Protein AF-A0A7J5UP12-F1 (afdb_monomer_lite)

Sequence (129 aa):
MSELTALMITVLGWGGAIVSLGTYLMVTSQRLATNSVRYQALNVVGAGALGVSALANGALPSAVVNIIWIGIGVVAVLTMKRGVIAARLAAEARRRRRLAGEARARLTAGRDRLVHRVREDAAAPLARR

Structure (mmCIF, N/CA/C/O backbone):
data_AF-A0A7J5UP12-F1
#
_entry.id   AF-A0A7J5UP12-F1
#
loop_
_atom_site.group_PDB
_atom_site.id
_atom_site.type_symbol
_atom_site.label_atom_id
_atom_site.label_alt_id
_atom_site.label_comp_id
_atom_site.label_asym_id
_atom_site.label_entity_id
_atom_site.label_seq_id
_atom_site.pdbx_PDB_ins_code
_atom_site.Cartn_x
_atom_site.Cartn_y
_atom_site.Cartn_z
_atom_site.occupancy
_atom_site.B_iso_or_equiv
_atom_site.auth_seq_id
_atom_site.auth_comp_id
_atom_site.auth_asym_id
_atom_site.auth_atom_id
_atom_site.pdbx_PDB_model_num
ATOM 1 N N . MET A 1 1 ? 12.977 2.943 -32.367 1.00 70.06 1 MET A N 1
ATOM 2 C CA . MET A 1 1 ? 12.993 3.676 -31.082 1.00 70.06 1 MET A CA 1
ATOM 3 C C . MET A 1 1 ? 14.147 4.664 -31.154 1.00 70.06 1 MET A C 1
ATOM 5 O O . MET A 1 1 ? 15.200 4.247 -31.614 1.00 70.06 1 MET A O 1
ATOM 9 N N . SER A 1 2 ? 13.960 5.946 -30.833 1.00 92.38 2 SER A N 1
ATOM 10 C CA . SER A 1 2 ? 15.079 6.902 -30.885 1.00 92.38 2 SER A CA 1
ATOM 11 C C . SER A 1 2 ? 16.061 6.644 -29.735 1.00 92.38 2 SER A C 1
ATOM 13 O O . SER A 1 2 ? 15.671 6.087 -28.704 1.00 92.38 2 SER A O 1
ATOM 15 N N . GLU A 1 3 ? 17.325 7.047 -29.891 1.00 91.81 3 GLU A N 1
ATOM 16 C CA . GLU A 1 3 ? 18.356 6.886 -28.849 1.00 91.81 3 GLU A CA 1
ATOM 17 C C . GLU A 1 3 ? 17.952 7.556 -27.530 1.00 91.81 3 GLU A C 1
ATOM 19 O O . GLU A 1 3 ? 18.113 6.980 -26.455 1.00 91.81 3 GLU A O 1
ATOM 24 N N . LEU A 1 4 ? 17.323 8.733 -27.615 1.00 93.50 4 LEU A N 1
ATOM 25 C CA . LEU A 1 4 ? 16.772 9.432 -26.456 1.00 93.50 4 LEU A CA 1
ATOM 26 C C . LEU A 1 4 ? 15.732 8.577 -25.717 1.00 93.50 4 LEU A C 1
ATOM 28 O O . LEU A 1 4 ? 15.780 8.468 -24.494 1.00 93.50 4 LEU A O 1
ATOM 32 N N . THR A 1 5 ? 14.808 7.939 -26.442 1.00 92.12 5 THR A N 1
ATOM 33 C CA . THR A 1 5 ? 13.800 7.061 -25.832 1.00 92.12 5 THR A CA 1
ATOM 34 C C . THR A 1 5 ? 14.452 5.863 -25.137 1.00 92.12 5 THR A C 1
ATOM 36 O O . THR A 1 5 ? 14.058 5.525 -24.022 1.00 92.12 5 THR A O 1
ATOM 39 N N . ALA A 1 6 ? 15.481 5.259 -25.741 1.00 92.38 6 ALA A N 1
ATOM 40 C CA . ALA A 1 6 ? 16.232 4.160 -25.129 1.00 92.38 6 ALA A CA 1
ATOM 41 C C . ALA A 1 6 ? 16.928 4.589 -23.824 1.00 92.38 6 ALA A C 1
ATOM 43 O O . ALA A 1 6 ? 16.863 3.881 -22.813 1.00 92.38 6 ALA A O 1
ATOM 44 N N . LEU A 1 7 ? 17.538 5.779 -23.818 1.00 95.19 7 LEU A N 1
ATOM 45 C CA . LEU A 1 7 ? 18.168 6.347 -22.628 1.00 95.19 7 LEU A CA 1
ATOM 46 C C . LEU A 1 7 ? 17.143 6.586 -21.512 1.00 95.19 7 LEU A C 1
ATOM 48 O O . LEU A 1 7 ? 17.379 6.187 -20.372 1.00 95.19 7 LEU A O 1
ATOM 52 N N . MET A 1 8 ? 15.979 7.163 -21.830 1.00 94.94 8 MET A N 1
ATOM 53 C CA . MET A 1 8 ? 14.910 7.378 -20.846 1.00 94.94 8 MET A CA 1
ATOM 54 C C . MET A 1 8 ? 14.408 6.062 -20.239 1.00 94.94 8 MET A C 1
ATOM 56 O O . MET A 1 8 ? 14.246 5.979 -19.025 1.00 94.94 8 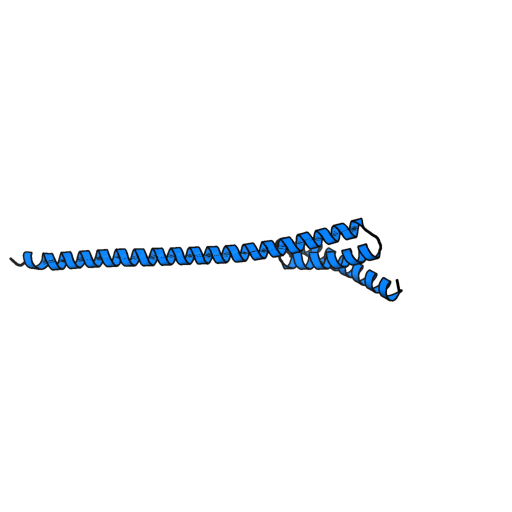MET A O 1
ATOM 60 N N . ILE A 1 9 ? 14.211 5.021 -21.055 1.00 95.06 9 ILE A N 1
ATOM 61 C CA . ILE A 1 9 ? 13.807 3.681 -20.590 1.00 95.06 9 ILE A CA 1
ATOM 62 C C . ILE A 1 9 ? 14.858 3.071 -19.657 1.00 95.06 9 ILE A C 1
ATOM 64 O O . ILE A 1 9 ? 14.512 2.429 -18.662 1.00 95.06 9 ILE A O 1
ATOM 68 N N . THR A 1 10 ? 16.136 3.275 -19.972 1.00 94.44 10 THR A N 1
ATOM 69 C CA . THR A 1 10 ? 17.262 2.765 -19.183 1.00 94.44 10 THR A CA 1
ATOM 70 C C . THR A 1 10 ? 17.333 3.462 -17.830 1.00 94.44 10 THR A C 1
ATOM 72 O O . THR A 1 10 ? 17.374 2.799 -16.794 1.00 94.44 10 THR A O 1
ATOM 75 N N . VAL A 1 11 ? 17.273 4.796 -17.821 1.00 96.44 11 VAL A N 1
ATOM 76 C CA . VAL A 1 11 ? 17.250 5.599 -16.589 1.00 96.44 11 VAL A CA 1
ATOM 77 C C . VAL A 1 11 ? 16.028 5.255 -15.738 1.00 96.44 11 VAL A C 1
ATOM 79 O O . VAL A 1 11 ? 16.157 5.087 -14.527 1.00 96.44 11 VAL A O 1
ATOM 82 N N . LEU A 1 12 ? 14.857 5.079 -16.358 1.00 94.81 12 LEU A N 1
ATOM 83 C CA . LEU A 1 12 ? 13.640 4.660 -15.665 1.00 94.81 12 LEU A CA 1
ATOM 84 C C . LEU A 1 12 ? 13.797 3.268 -15.037 1.00 94.81 12 LEU A C 1
ATOM 86 O O . LEU A 1 12 ? 13.454 3.088 -13.871 1.00 94.81 12 LEU A O 1
ATOM 90 N N . GLY A 1 13 ? 14.342 2.299 -15.778 1.00 95.88 13 GLY A N 1
ATOM 91 C CA . GLY A 1 13 ? 14.572 0.940 -15.288 1.00 95.88 13 GLY A CA 1
ATOM 92 C C . GLY A 1 13 ? 15.518 0.904 -14.089 1.00 95.88 13 GLY A C 1
ATOM 93 O O . GLY A 1 13 ? 15.174 0.346 -13.047 1.00 95.88 13 GLY A O 1
ATOM 94 N N . TRP A 1 14 ? 16.673 1.567 -14.190 1.00 97.56 14 TRP A N 1
ATOM 95 C CA . TRP A 1 14 ? 17.628 1.661 -13.081 1.00 97.56 14 TRP A CA 1
ATOM 96 C C . TRP A 1 14 ? 17.074 2.448 -11.892 1.00 97.56 14 TRP A C 1
ATOM 98 O O . TRP A 1 14 ? 17.261 2.036 -10.748 1.00 97.56 14 TRP A O 1
ATOM 108 N N . GLY A 1 15 ? 16.327 3.528 -12.136 1.00 97.62 15 GLY A N 1
ATOM 109 C CA . GLY A 1 15 ? 15.611 4.251 -11.085 1.00 97.62 15 GLY A CA 1
ATOM 110 C C . GLY A 1 15 ? 14.613 3.352 -10.349 1.00 97.62 15 GLY A C 1
ATOM 111 O O . GLY A 1 15 ? 14.611 3.303 -9.120 1.00 97.62 15 GLY A O 1
ATOM 112 N N . GLY A 1 16 ? 13.821 2.570 -11.088 1.00 96.31 16 GLY A N 1
ATOM 113 C CA . GLY A 1 16 ? 12.905 1.572 -10.531 1.00 96.31 16 GLY A CA 1
ATOM 114 C C . GLY A 1 16 ? 13.613 0.490 -9.714 1.00 96.31 16 GLY A C 1
ATOM 115 O O . GLY A 1 16 ? 13.142 0.126 -8.632 1.00 96.31 16 GLY A O 1
ATOM 116 N N . ALA A 1 17 ? 14.773 0.020 -10.181 1.00 97.06 17 ALA A N 1
ATOM 117 C CA . ALA A 1 17 ? 15.608 -0.934 -9.456 1.00 97.06 17 ALA A CA 1
ATOM 118 C C . ALA A 1 17 ? 16.103 -0.352 -8.124 1.00 97.06 17 ALA A C 1
ATOM 120 O O . ALA A 1 17 ? 15.941 -0.987 -7.084 1.00 97.06 17 ALA A O 1
ATOM 121 N N . ILE A 1 18 ? 16.632 0.877 -8.128 1.00 98.19 18 ILE A N 1
ATOM 122 C CA . ILE A 1 18 ? 17.106 1.564 -6.916 1.00 98.19 18 ILE A CA 1
ATOM 123 C C . ILE A 1 18 ? 15.967 1.743 -5.909 1.00 98.19 18 ILE A C 1
ATOM 125 O O . ILE A 1 18 ? 16.141 1.445 -4.727 1.00 98.19 18 ILE A O 1
ATOM 129 N N . VAL A 1 19 ? 14.786 2.179 -6.363 1.00 97.31 19 VAL A N 1
ATOM 130 C CA . VAL A 1 19 ? 13.601 2.315 -5.501 1.00 97.31 19 VAL A CA 1
ATOM 131 C C . VAL A 1 19 ? 13.214 0.967 -4.896 1.00 97.31 19 VAL A C 1
ATOM 133 O O . VAL A 1 19 ? 12.976 0.881 -3.690 1.00 97.31 19 VAL A O 1
ATOM 136 N N . SER A 1 20 ? 13.183 -0.093 -5.702 1.00 95.81 20 SER A N 1
ATOM 137 C CA . SER A 1 20 ? 12.799 -1.435 -5.250 1.00 95.81 20 SER A CA 1
ATOM 138 C C . SER A 1 20 ? 13.794 -1.994 -4.231 1.00 95.81 20 SER A C 1
ATOM 140 O O . SER A 1 20 ? 13.388 -2.467 -3.170 1.00 95.81 20 SER A O 1
ATOM 142 N N . LEU A 1 21 ? 15.096 -1.866 -4.497 1.00 97.31 21 LEU A N 1
ATOM 143 C CA . LEU A 1 21 ? 16.159 -2.305 -3.590 1.00 97.31 21 LEU A CA 1
ATOM 144 C C . LEU A 1 21 ? 16.184 -1.490 -2.295 1.00 97.31 21 LEU A C 1
ATOM 146 O O . LEU A 1 21 ? 16.280 -2.065 -1.214 1.00 97.31 21 LEU A O 1
ATOM 150 N N . GLY A 1 22 ? 16.038 -0.167 -2.380 1.00 96.75 22 GLY A N 1
ATOM 151 C CA . GLY A 1 22 ? 15.938 0.696 -1.204 1.00 96.75 22 GLY A CA 1
ATOM 152 C C . GLY A 1 22 ? 14.720 0.346 -0.347 1.00 96.75 22 GLY A C 1
ATOM 153 O O . GLY A 1 22 ? 14.820 0.258 0.875 1.00 96.75 22 GLY A O 1
ATOM 154 N N . THR A 1 23 ? 13.583 0.059 -0.983 1.00 95.88 23 THR A N 1
ATOM 155 C CA . THR A 1 23 ? 12.364 -0.385 -0.292 1.00 95.88 23 THR A CA 1
ATOM 156 C C . THR A 1 23 ? 12.574 -1.724 0.398 1.00 95.88 23 THR A C 1
ATOM 158 O O . THR A 1 23 ? 12.225 -1.861 1.570 1.00 95.88 23 THR A O 1
ATOM 161 N N . TYR A 1 24 ? 13.177 -2.691 -0.298 1.00 95.50 24 TYR A N 1
ATOM 162 C CA . TYR A 1 24 ? 13.515 -3.990 0.274 1.00 95.50 24 TYR A CA 1
ATOM 163 C C . TYR A 1 24 ? 14.441 -3.835 1.482 1.00 95.50 24 TYR A C 1
ATOM 165 O O . TYR A 1 24 ? 14.130 -4.352 2.549 1.00 95.50 24 TYR A O 1
ATOM 173 N N . LEU A 1 25 ? 15.499 -3.026 1.369 1.00 97.25 25 LEU A N 1
ATOM 174 C CA . LEU A 1 25 ? 16.408 -2.739 2.477 1.00 97.25 25 LEU A CA 1
ATOM 175 C C . LEU A 1 25 ? 15.665 -2.153 3.686 1.00 97.25 25 LEU A C 1
ATOM 177 O O . LEU A 1 25 ? 15.856 -2.612 4.808 1.00 97.25 25 LEU A O 1
ATOM 181 N N . MET A 1 26 ? 14.777 -1.178 3.474 1.00 95.38 26 MET A N 1
ATOM 182 C CA . MET A 1 26 ? 13.989 -0.589 4.561 1.00 95.38 26 MET A CA 1
ATOM 183 C C . MET A 1 26 ? 13.063 -1.608 5.239 1.00 95.38 26 MET A C 1
ATOM 185 O O . MET A 1 26 ? 12.910 -1.562 6.462 1.00 95.38 26 MET A O 1
ATOM 189 N N . VAL A 1 27 ? 12.454 -2.514 4.469 1.00 95.75 27 VAL A N 1
ATOM 190 C CA . VAL A 1 27 ? 11.611 -3.598 5.000 1.00 95.75 27 VAL A CA 1
ATOM 191 C C . VAL A 1 27 ? 12.449 -4.595 5.793 1.00 95.75 27 VAL A C 1
ATOM 193 O O . VAL A 1 27 ? 12.117 -4.904 6.936 1.00 95.75 27 VAL A O 1
ATOM 196 N N . THR A 1 28 ? 13.566 -5.055 5.233 1.00 95.81 28 THR A N 1
ATOM 197 C CA . THR A 1 28 ? 14.472 -6.003 5.889 1.00 95.81 28 THR A CA 1
ATOM 198 C C . THR A 1 28 ? 15.049 -5.423 7.178 1.00 95.81 28 THR A C 1
ATOM 200 O O . THR A 1 28 ? 15.069 -6.106 8.197 1.00 95.81 28 THR A O 1
ATOM 203 N N . SER A 1 29 ? 15.425 -4.141 7.190 1.00 95.94 29 SER A N 1
ATOM 204 C CA . SER A 1 29 ? 15.882 -3.434 8.395 1.00 95.94 29 SER A CA 1
ATOM 205 C C . SER A 1 29 ? 14.759 -3.079 9.382 1.00 95.94 29 SER A C 1
ATOM 207 O O . SER A 1 29 ? 15.005 -2.309 10.308 1.00 95.94 29 SER A O 1
ATOM 209 N N . GLN A 1 30 ? 13.526 -3.567 9.183 1.00 94.31 30 GLN A N 1
ATOM 210 C CA . GLN A 1 30 ? 12.347 -3.281 10.019 1.00 94.31 30 GLN A CA 1
ATOM 211 C C . GLN A 1 30 ? 12.0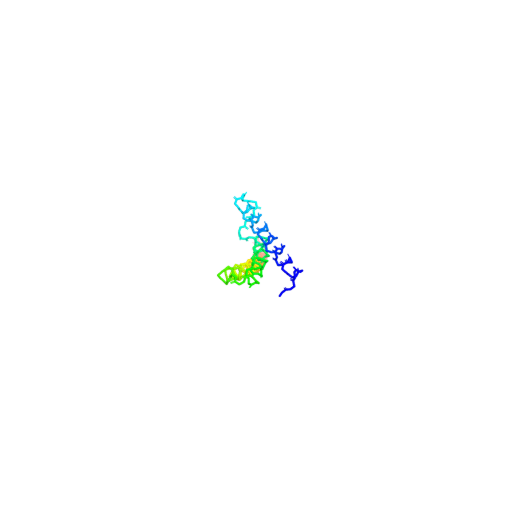15 -1.781 10.152 1.00 94.31 30 GLN A C 1
ATOM 213 O O . GLN A 1 30 ? 11.238 -1.370 11.011 1.00 94.31 30 GLN A O 1
ATOM 218 N N . ARG A 1 31 ? 12.571 -0.940 9.271 1.00 92.75 31 ARG A N 1
ATOM 219 C CA . ARG A 1 31 ? 12.300 0.504 9.209 1.00 92.75 31 ARG A CA 1
ATOM 220 C C . ARG A 1 31 ? 11.001 0.818 8.477 1.00 92.75 31 ARG A C 1
ATOM 222 O O . ARG A 1 31 ? 10.504 1.941 8.558 1.00 92.75 31 ARG A O 1
ATOM 229 N N . LEU A 1 32 ? 10.469 -0.150 7.737 1.00 93.62 32 LEU A N 1
ATOM 230 C CA . LEU A 1 32 ? 9.245 -0.011 6.970 1.00 93.62 32 LEU A CA 1
ATOM 231 C C . LEU A 1 32 ? 8.403 -1.283 7.073 1.00 93.62 32 LEU A C 1
ATOM 233 O O . LEU A 1 32 ? 8.831 -2.359 6.669 1.00 93.62 32 LEU A O 1
ATOM 237 N N . ALA A 1 33 ? 7.183 -1.154 7.586 1.00 91.88 33 ALA A N 1
ATOM 238 C CA . ALA A 1 33 ? 6.261 -2.277 7.682 1.00 91.88 33 ALA A CA 1
ATOM 239 C C . ALA A 1 33 ? 5.616 -2.591 6.320 1.00 91.88 33 ALA A C 1
ATOM 241 O O . ALA A 1 33 ? 5.163 -1.686 5.611 1.00 91.88 33 ALA A O 1
ATOM 242 N N . THR A 1 34 ? 5.507 -3.875 5.977 1.00 89.88 34 THR A N 1
ATOM 243 C CA . THR A 1 34 ? 4.883 -4.362 4.728 1.00 89.88 34 THR A CA 1
ATOM 244 C C . THR A 1 34 ? 3.371 -4.115 4.669 1.00 89.88 34 THR A C 1
ATOM 246 O O . THR A 1 34 ? 2.772 -4.054 3.595 1.00 89.88 34 THR A O 1
ATOM 249 N N . ASN A 1 35 ? 2.737 -3.891 5.822 1.00 90.31 35 ASN A N 1
ATOM 250 C CA . ASN A 1 35 ? 1.333 -3.503 5.937 1.00 90.31 35 ASN A CA 1
ATOM 251 C C . ASN A 1 35 ? 1.114 -1.974 5.910 1.00 90.31 35 ASN A C 1
ATOM 253 O O . ASN A 1 35 ? 0.053 -1.499 6.313 1.00 90.31 35 ASN A O 1
ATOM 257 N N . SER A 1 36 ? 2.103 -1.195 5.462 1.00 92.56 36 SER A N 1
ATOM 258 C CA . SER A 1 36 ? 2.012 0.265 5.403 1.00 92.56 36 SER A CA 1
ATOM 259 C C . SER A 1 36 ? 1.697 0.777 3.996 1.00 92.56 36 SER A C 1
ATOM 261 O O . SER A 1 36 ? 2.188 0.258 2.994 1.00 92.56 36 SER A O 1
ATOM 263 N N . VAL A 1 37 ? 0.939 1.876 3.918 1.00 94.00 37 VAL A N 1
ATOM 264 C CA . VAL A 1 37 ? 0.662 2.574 2.648 1.00 94.00 37 VAL A CA 1
ATOM 265 C C . VAL A 1 37 ? 1.957 3.057 1.987 1.00 94.00 37 VAL A C 1
ATOM 267 O O . VAL A 1 37 ? 2.068 3.022 0.766 1.00 94.00 37 VAL A O 1
ATOM 270 N N . ARG A 1 38 ? 2.956 3.463 2.782 1.00 95.06 38 ARG A N 1
ATOM 271 C CA . ARG A 1 38 ? 4.260 3.917 2.278 1.00 95.06 38 ARG A CA 1
ATOM 272 C C . ARG A 1 38 ? 5.020 2.795 1.571 1.00 95.06 38 ARG A C 1
ATOM 274 O O . ARG A 1 38 ? 5.542 3.033 0.489 1.00 95.06 38 ARG A O 1
ATOM 281 N N . TYR A 1 39 ? 5.050 1.593 2.149 1.00 95.88 39 TYR A N 1
ATOM 282 C CA . TYR A 1 39 ? 5.626 0.419 1.489 1.00 95.88 39 TYR A CA 1
ATOM 283 C C . TYR A 1 39 ? 4.922 0.123 0.170 1.00 95.88 39 TYR A C 1
ATOM 285 O O . TYR A 1 39 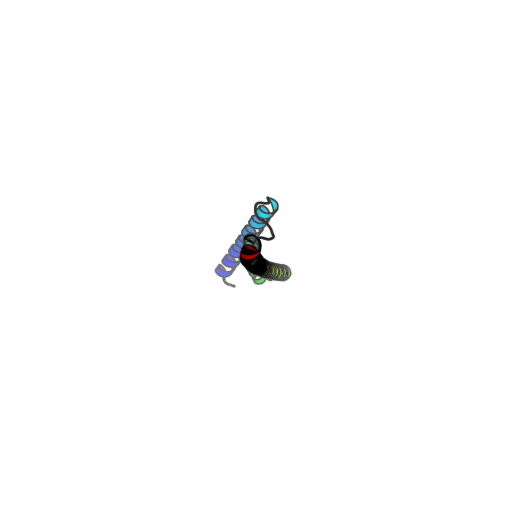? 5.582 0.018 -0.857 1.00 95.88 39 TYR A O 1
ATOM 293 N N . GLN A 1 40 ? 3.589 0.062 0.182 1.00 96.56 40 GLN A N 1
ATOM 294 C CA . GLN A 1 40 ? 2.835 -0.269 -1.025 1.00 96.56 40 GLN A CA 1
ATOM 295 C C . GLN A 1 40 ? 3.000 0.791 -2.122 1.00 96.56 40 GLN A C 1
ATOM 297 O O . GLN A 1 40 ? 3.097 0.443 -3.293 1.00 96.56 40 GLN A O 1
ATOM 302 N N . ALA A 1 41 ? 3.110 2.075 -1.763 1.00 95.88 41 ALA A N 1
ATOM 303 C CA . ALA A 1 41 ? 3.403 3.141 -2.719 1.00 95.88 41 ALA A CA 1
ATOM 304 C C . ALA A 1 41 ? 4.789 2.975 -3.356 1.00 95.88 41 ALA A C 1
ATOM 306 O O . ALA A 1 41 ? 4.910 3.026 -4.577 1.00 95.88 41 ALA A O 1
ATOM 307 N N . LEU A 1 42 ? 5.824 2.731 -2.546 1.00 96.62 42 LEU A N 1
ATOM 308 C CA . LEU A 1 42 ? 7.175 2.497 -3.057 1.00 96.62 42 LEU A CA 1
ATOM 309 C C . LEU A 1 42 ? 7.251 1.232 -3.923 1.00 96.62 42 LEU A C 1
ATOM 311 O O . LEU A 1 42 ? 7.885 1.253 -4.973 1.00 96.62 42 LEU A O 1
ATOM 315 N N . ASN A 1 43 ? 6.548 0.170 -3.523 1.00 96.94 43 ASN A N 1
ATOM 316 C CA . ASN A 1 43 ? 6.430 -1.068 -4.286 1.00 96.94 43 ASN A CA 1
ATOM 317 C C . ASN A 1 43 ? 5.786 -0.830 -5.658 1.00 96.94 43 ASN A C 1
ATOM 319 O O . ASN A 1 43 ? 6.325 -1.256 -6.671 1.00 96.94 43 ASN A O 1
ATOM 323 N N . VAL A 1 44 ? 4.664 -0.103 -5.702 1.00 97.19 44 VAL A N 1
ATOM 324 C CA . VAL A 1 44 ? 3.965 0.239 -6.951 1.00 97.19 44 VAL A CA 1
ATOM 325 C C . VAL A 1 44 ? 4.834 1.116 -7.855 1.00 97.19 44 VAL A C 1
ATOM 327 O O . VAL A 1 44 ? 4.862 0.892 -9.061 1.00 97.19 44 VAL A O 1
ATOM 330 N N . VAL A 1 45 ? 5.560 2.091 -7.301 1.00 97.38 45 VAL A N 1
ATOM 331 C CA . VAL A 1 45 ? 6.449 2.969 -8.082 1.00 97.38 45 VAL A CA 1
ATOM 332 C C . VAL A 1 45 ? 7.637 2.191 -8.649 1.00 97.38 45 VAL A C 1
ATOM 334 O O . VAL A 1 45 ? 7.906 2.283 -9.846 1.00 97.38 45 VAL A O 1
ATOM 337 N N . GLY A 1 46 ? 8.321 1.402 -7.814 1.00 97.38 46 GLY A N 1
ATOM 338 C CA . GLY A 1 46 ? 9.444 0.564 -8.238 1.00 97.38 46 GLY A CA 1
ATOM 339 C C . GLY A 1 46 ? 9.025 -0.451 -9.300 1.00 97.38 46 GLY A C 1
ATOM 340 O O . GLY A 1 46 ? 9.644 -0.519 -10.363 1.00 97.38 46 GLY A O 1
ATOM 341 N N . ALA A 1 47 ? 7.912 -1.151 -9.062 1.00 97.38 47 ALA A N 1
ATOM 342 C CA . ALA A 1 47 ? 7.354 -2.105 -10.010 1.00 97.38 47 ALA A CA 1
ATOM 343 C C . ALA A 1 47 ? 6.855 -1.434 -11.299 1.00 97.38 47 ALA A C 1
ATOM 345 O O . ALA A 1 47 ? 7.059 -1.960 -12.384 1.00 97.38 47 ALA A O 1
ATOM 346 N N . GLY A 1 48 ? 6.252 -0.246 -11.224 1.00 97.62 48 GLY A N 1
ATOM 347 C CA . GLY A 1 48 ? 5.834 0.521 -12.400 1.00 97.62 48 GLY A CA 1
ATOM 348 C C . GLY A 1 48 ? 7.004 0.868 -13.314 1.00 97.62 48 GLY A C 1
ATOM 349 O O . GLY A 1 48 ? 6.962 0.588 -14.511 1.00 97.62 48 GLY A O 1
ATOM 350 N N . ALA A 1 49 ? 8.075 1.417 -12.744 1.00 97.25 49 ALA A N 1
ATOM 351 C CA . ALA A 1 49 ? 9.273 1.782 -13.492 1.00 97.25 49 ALA A CA 1
ATOM 352 C C . ALA A 1 49 ? 9.972 0.556 -14.114 1.00 97.25 49 ALA A C 1
ATOM 354 O O . ALA A 1 49 ? 10.304 0.567 -15.302 1.00 97.25 49 ALA A O 1
ATOM 355 N N . LEU A 1 50 ? 10.132 -0.527 -13.343 1.00 97.56 50 LEU A N 1
ATOM 356 C CA . LEU A 1 50 ? 10.700 -1.787 -13.832 1.00 97.56 50 LEU A CA 1
ATOM 357 C C . LEU A 1 50 ? 9.807 -2.467 -14.873 1.00 97.56 50 LEU A C 1
ATOM 359 O O . LEU A 1 50 ? 10.315 -2.977 -15.864 1.00 97.56 50 LEU A O 1
ATOM 363 N N . GLY A 1 51 ? 8.488 -2.441 -14.688 1.00 97.50 51 GLY A N 1
ATOM 364 C CA . GLY A 1 51 ? 7.516 -3.017 -15.612 1.00 97.50 51 GLY A CA 1
ATOM 365 C C . GLY A 1 51 ? 7.498 -2.306 -16.961 1.00 97.50 51 GLY A C 1
ATOM 366 O O . GLY A 1 51 ? 7.536 -2.971 -17.994 1.00 97.50 51 GLY A O 1
ATOM 367 N N . VAL A 1 52 ? 7.519 -0.967 -16.966 1.00 96.62 52 VAL A N 1
ATOM 368 C CA . VAL A 1 52 ? 7.643 -0.167 -18.199 1.00 96.62 52 VAL A CA 1
ATOM 369 C C . VAL A 1 52 ? 8.967 -0.464 -18.898 1.00 96.62 52 VAL A C 1
ATOM 371 O O . VAL A 1 52 ? 8.981 -0.694 -20.107 1.00 96.62 52 VAL A O 1
ATOM 374 N N . SER A 1 53 ? 10.070 -0.516 -18.145 1.00 96.69 53 SER A N 1
ATOM 375 C CA . SER A 1 53 ? 11.383 -0.840 -18.706 1.00 96.69 53 SER A CA 1
ATOM 376 C C . SER A 1 53 ? 11.424 -2.256 -19.293 1.00 96.69 53 SER A C 1
ATOM 378 O O . SER A 1 53 ? 11.877 -2.448 -20.420 1.00 96.69 53 SER A O 1
ATOM 380 N N . ALA A 1 54 ? 10.876 -3.244 -18.585 1.00 96.38 54 ALA A N 1
ATOM 381 C CA . ALA A 1 54 ? 10.794 -4.625 -19.041 1.00 96.38 54 ALA A CA 1
ATOM 382 C C . ALA A 1 54 ? 9.949 -4.764 -20.311 1.00 96.38 54 ALA A C 1
ATOM 384 O O . ALA A 1 54 ? 10.377 -5.418 -21.259 1.00 96.38 54 ALA A O 1
ATOM 385 N N . LEU A 1 55 ? 8.781 -4.118 -20.354 1.00 96.25 55 LEU A N 1
ATOM 386 C CA . LEU A 1 55 ? 7.902 -4.148 -21.519 1.00 96.25 55 LEU A CA 1
ATOM 387 C C . LEU A 1 55 ? 8.587 -3.536 -22.747 1.00 96.25 55 LEU A C 1
ATOM 389 O O . LEU A 1 55 ? 8.545 -4.122 -23.825 1.00 96.25 55 LEU A O 1
ATOM 393 N N . ALA A 1 56 ? 9.271 -2.403 -22.571 1.00 95.38 56 ALA A N 1
ATOM 394 C CA . ALA A 1 56 ? 9.980 -1.730 -23.654 1.00 95.38 56 ALA A CA 1
ATOM 395 C C . ALA A 1 56 ? 11.185 -2.526 -24.193 1.00 95.38 56 ALA A C 1
ATOM 397 O O . ALA A 1 56 ? 11.528 -2.394 -25.364 1.00 95.38 56 ALA A O 1
ATOM 398 N N . ASN A 1 57 ? 11.797 -3.377 -23.364 1.00 94.38 57 ASN A N 1
ATOM 399 C CA . ASN A 1 57 ? 12.891 -4.274 -23.754 1.00 94.38 57 ASN A CA 1
ATOM 400 C C . ASN A 1 57 ? 12.407 -5.675 -24.190 1.00 94.38 57 ASN A C 1
ATOM 402 O O . ASN A 1 57 ? 13.225 -6.564 -24.409 1.00 94.38 57 ASN A O 1
ATOM 406 N N . GLY A 1 58 ? 11.092 -5.909 -24.292 1.00 94.38 58 GLY A N 1
ATOM 407 C CA . GLY A 1 58 ? 10.534 -7.210 -24.685 1.00 94.38 58 GLY A CA 1
ATOM 408 C C . GLY A 1 58 ? 10.648 -8.311 -23.619 1.00 94.38 58 GLY A C 1
ATOM 409 O O . GLY A 1 58 ? 10.387 -9.479 -23.902 1.00 94.38 58 GLY A O 1
ATOM 410 N N . ALA A 1 59 ? 10.994 -7.967 -22.377 1.00 96.44 59 ALA A N 1
ATOM 411 C CA . ALA A 1 59 ? 11.108 -8.902 -21.261 1.00 96.44 59 ALA A CA 1
ATOM 412 C C . ALA A 1 59 ? 9.726 -9.227 -20.659 1.00 96.44 59 ALA A C 1
ATOM 414 O O . ALA A 1 59 ? 9.414 -8.848 -19.525 1.00 96.44 59 ALA A O 1
ATOM 415 N N . LEU A 1 60 ? 8.888 -9.940 -21.423 1.00 96.44 60 LEU A N 1
ATOM 416 C CA . LEU A 1 60 ? 7.494 -10.240 -21.066 1.00 96.44 60 LEU A CA 1
ATOM 417 C C . LEU A 1 60 ? 7.311 -10.856 -19.665 1.00 96.44 60 LEU A C 1
ATOM 419 O O . LEU A 1 60 ? 6.457 -10.353 -18.932 1.00 96.44 60 LEU A O 1
ATOM 423 N N . PRO A 1 61 ? 8.101 -11.861 -19.223 1.00 97.56 61 PRO A N 1
ATOM 424 C CA . PRO A 1 61 ? 7.945 -12.415 -17.876 1.00 97.56 61 PRO A CA 1
ATOM 425 C C . PRO A 1 61 ? 8.125 -11.359 -16.778 1.00 97.56 61 PRO A C 1
ATOM 427 O O . PRO A 1 61 ? 7.329 -11.284 -15.843 1.00 97.56 61 PRO A O 1
ATOM 430 N N . SER A 1 62 ? 9.133 -10.493 -16.920 1.00 96.25 62 SER A N 1
ATOM 431 C CA . SER A 1 62 ? 9.404 -9.418 -15.961 1.00 96.25 62 SER A CA 1
ATOM 432 C C . SER A 1 62 ? 8.298 -8.358 -15.972 1.00 96.25 62 SE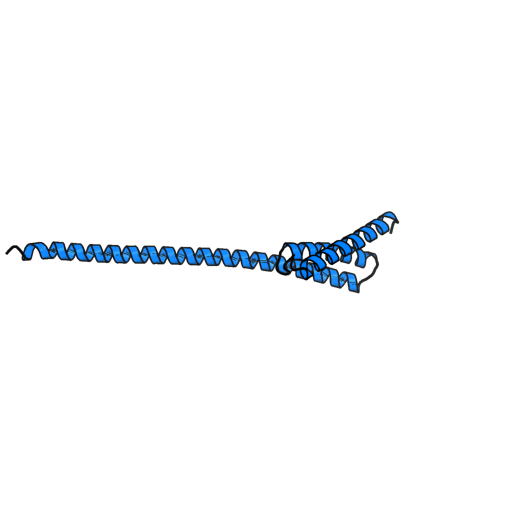R A C 1
ATOM 434 O O . SER A 1 62 ? 7.851 -7.917 -14.911 1.00 96.25 62 SER A O 1
ATOM 436 N N . ALA A 1 63 ? 7.793 -7.985 -17.152 1.00 97.38 63 ALA A N 1
ATOM 437 C CA . ALA A 1 63 ? 6.691 -7.032 -17.273 1.00 97.38 63 ALA A CA 1
ATOM 438 C C . ALA A 1 63 ? 5.424 -7.532 -16.555 1.00 97.38 63 ALA A C 1
ATOM 440 O O . ALA A 1 63 ? 4.821 -6.791 -15.777 1.00 97.38 63 ALA A O 1
ATOM 441 N N . VAL A 1 64 ? 5.063 -8.806 -16.747 1.00 98.25 64 VAL A N 1
ATOM 442 C CA . VAL A 1 64 ? 3.895 -9.427 -16.098 1.00 98.25 64 VAL A CA 1
ATOM 443 C C . VAL A 1 64 ? 4.034 -9.429 -14.576 1.00 98.25 64 VAL A C 1
ATOM 445 O O . VAL A 1 64 ? 3.105 -9.025 -13.877 1.00 98.25 64 VAL A O 1
ATOM 448 N N . VAL A 1 65 ? 5.194 -9.825 -14.044 1.00 97.88 65 VAL A N 1
ATOM 449 C CA . VAL A 1 65 ? 5.433 -9.837 -12.590 1.00 97.88 65 VAL A CA 1
ATOM 450 C C . VAL A 1 65 ? 5.290 -8.437 -11.990 1.00 97.88 65 VAL A C 1
ATOM 452 O O . VAL A 1 65 ? 4.639 -8.274 -10.958 1.00 97.88 65 VAL A O 1
ATOM 455 N N . ASN A 1 66 ? 5.833 -7.417 -12.652 1.00 97.88 66 ASN A N 1
ATOM 456 C CA . ASN A 1 66 ? 5.727 -6.035 -12.195 1.00 97.88 66 ASN A CA 1
ATOM 457 C C . ASN A 1 66 ? 4.279 -5.516 -12.217 1.00 97.88 66 ASN A C 1
ATOM 459 O O . ASN A 1 66 ? 3.848 -4.851 -11.277 1.00 97.88 66 ASN A O 1
ATOM 463 N N . ILE A 1 67 ? 3.491 -5.879 -13.232 1.00 98.00 67 ILE A N 1
ATOM 464 C CA . ILE A 1 67 ? 2.051 -5.574 -13.274 1.00 98.00 67 ILE A CA 1
ATOM 465 C C . ILE A 1 67 ? 1.319 -6.230 -12.095 1.00 98.00 67 ILE A C 1
ATOM 467 O O . ILE A 1 67 ? 0.505 -5.583 -11.433 1.00 98.00 67 ILE A O 1
ATOM 471 N N . ILE A 1 68 ? 1.632 -7.492 -11.787 1.00 98.31 68 ILE A N 1
ATOM 472 C CA . ILE A 1 68 ? 1.054 -8.199 -10.636 1.00 98.31 68 ILE A CA 1
ATOM 473 C C . ILE A 1 68 ? 1.426 -7.494 -9.327 1.00 98.31 68 ILE A C 1
ATOM 475 O O . ILE A 1 68 ? 0.556 -7.267 -8.486 1.00 98.31 68 ILE A O 1
ATOM 479 N N . TRP A 1 69 ? 2.687 -7.089 -9.160 1.00 97.06 69 TRP A N 1
ATOM 480 C CA . TRP A 1 69 ? 3.145 -6.339 -7.986 1.00 97.06 69 TRP A CA 1
ATOM 481 C C . TRP A 1 69 ? 2.387 -5.023 -7.799 1.00 97.06 69 TRP A C 1
ATOM 483 O O . TRP A 1 69 ? 1.989 -4.696 -6.677 1.00 97.06 69 TRP A O 1
ATOM 493 N N . ILE A 1 70 ? 2.131 -4.295 -8.889 1.00 97.94 70 ILE A N 1
ATOM 494 C CA . ILE A 1 70 ? 1.306 -3.083 -8.866 1.00 97.94 70 ILE A CA 1
ATOM 495 C C . ILE A 1 70 ? -0.114 -3.415 -8.394 1.00 97.94 70 ILE A C 1
ATOM 497 O O . ILE A 1 70 ? -0.627 -2.760 -7.485 1.00 97.94 70 ILE A O 1
ATOM 501 N N . GLY A 1 71 ? -0.735 -4.452 -8.964 1.00 97.62 71 GLY A N 1
ATOM 502 C CA . GLY A 1 71 ? -2.080 -4.894 -8.587 1.00 97.62 71 GLY A CA 1
ATOM 503 C C . GLY A 1 71 ? -2.188 -5.259 -7.103 1.00 97.62 71 GLY A C 1
ATOM 504 O O . GLY A 1 71 ? -3.085 -4.774 -6.410 1.00 97.62 71 GLY A O 1
ATOM 505 N N . ILE A 1 72 ? -1.231 -6.041 -6.593 1.00 96.75 72 ILE A N 1
ATOM 506 C CA . ILE A 1 72 ? -1.137 -6.398 -5.170 1.00 96.75 72 ILE A CA 1
ATOM 507 C C . ILE A 1 72 ? -1.038 -5.133 -4.313 1.00 96.75 72 ILE A C 1
ATOM 509 O O . ILE A 1 72 ? -1.781 -4.994 -3.338 1.00 96.75 72 ILE A O 1
ATOM 513 N N . GLY A 1 73 ? -0.173 -4.187 -4.688 1.00 95.81 73 GLY A N 1
ATOM 514 C CA . GLY A 1 73 ? 0.017 -2.961 -3.920 1.00 95.81 73 GLY A CA 1
ATOM 515 C C . GLY A 1 73 ? -1.224 -2.074 -3.865 1.00 95.81 73 GLY A C 1
ATOM 516 O O . GLY A 1 73 ? -1.594 -1.584 -2.795 1.00 95.81 73 GLY A O 1
ATOM 517 N N . VAL A 1 74 ? -1.933 -1.931 -4.986 1.00 96.00 74 VAL A N 1
ATOM 518 C CA . VAL A 1 74 ? -3.198 -1.184 -5.042 1.00 96.00 74 VAL A CA 1
ATOM 519 C C . VAL A 1 74 ? -4.261 -1.838 -4.156 1.00 96.00 74 VAL A C 1
ATOM 521 O O . VAL A 1 74 ? -4.870 -1.160 -3.323 1.00 96.00 74 VAL A O 1
ATOM 524 N N . VAL A 1 75 ? -4.462 -3.154 -4.273 1.00 96.25 75 VAL A N 1
ATOM 525 C CA . VAL A 1 75 ? -5.443 -3.895 -3.459 1.00 96.25 75 VAL A CA 1
ATOM 526 C C . VAL A 1 75 ? -5.106 -3.810 -1.970 1.00 96.25 75 VAL A C 1
ATOM 528 O O . VAL A 1 75 ? -6.002 -3.598 -1.144 1.00 96.25 75 VAL A O 1
ATOM 531 N N . ALA A 1 76 ? -3.825 -3.908 -1.612 1.00 94.25 76 ALA A N 1
ATOM 532 C CA . ALA A 1 76 ? -3.363 -3.769 -0.237 1.00 94.25 76 ALA A CA 1
ATOM 533 C C . ALA A 1 76 ? -3.725 -2.390 0.344 1.00 94.25 76 ALA A C 1
ATOM 535 O O . ALA A 1 76 ? -4.339 -2.317 1.411 1.00 94.25 76 ALA A O 1
ATOM 536 N N . VAL A 1 77 ? -3.449 -1.296 -0.379 1.00 93.62 77 VAL A N 1
ATOM 537 C CA . VAL A 1 77 ? -3.796 0.070 0.063 1.00 93.62 77 VAL A CA 1
ATOM 538 C C . VAL A 1 77 ? -5.306 0.247 0.228 1.00 93.62 77 VAL A C 1
ATOM 540 O O . VAL A 1 77 ? -5.759 0.815 1.228 1.00 93.62 77 VAL A O 1
ATOM 543 N N . LEU A 1 78 ? -6.100 -0.242 -0.727 1.00 93.12 78 LEU A N 1
ATOM 544 C CA . LEU A 1 78 ? -7.562 -0.166 -0.653 1.00 93.12 78 LEU A CA 1
ATOM 545 C C . LEU A 1 78 ? -8.100 -0.921 0.569 1.00 93.12 78 LEU A C 1
ATOM 547 O O . LEU A 1 78 ? -8.978 -0.418 1.273 1.00 93.12 78 LEU A O 1
ATOM 551 N N . THR A 1 79 ? -7.539 -2.091 0.862 1.00 92.19 79 THR A N 1
ATOM 552 C CA . THR A 1 79 ? -7.935 -2.923 2.004 1.00 92.19 79 THR A CA 1
ATOM 553 C C . THR A 1 79 ? -7.572 -2.262 3.336 1.00 92.19 79 THR A C 1
ATOM 555 O O . THR A 1 79 ? -8.411 -2.194 4.236 1.00 92.19 79 THR A O 1
ATOM 558 N N . MET A 1 80 ? -6.377 -1.672 3.446 1.00 90.94 80 MET A N 1
ATOM 559 C CA . MET A 1 80 ? -5.949 -0.917 4.633 1.00 90.94 80 MET A CA 1
ATOM 560 C C . MET A 1 80 ? -6.888 0.259 4.929 1.00 90.94 80 MET A C 1
ATOM 562 O O . MET A 1 80 ? -7.339 0.430 6.064 1.00 90.94 80 MET A O 1
ATOM 566 N N . LYS A 1 81 ? -7.244 1.050 3.907 1.00 88.50 81 LYS A N 1
ATOM 567 C CA . LYS A 1 81 ? -8.173 2.183 4.064 1.00 88.50 81 LYS A CA 1
ATOM 568 C C . LYS A 1 81 ? -9.561 1.724 4.517 1.00 88.50 81 LYS A C 1
ATOM 570 O O . LYS A 1 81 ? -10.135 2.328 5.424 1.00 88.50 81 LYS A O 1
ATOM 575 N N . ARG A 1 82 ? -10.080 0.639 3.929 1.00 90.12 82 ARG A N 1
ATOM 576 C CA . ARG A 1 82 ? -11.370 0.042 4.317 1.00 90.12 82 ARG A CA 1
ATOM 577 C C . ARG A 1 82 ? -11.372 -0.401 5.782 1.00 90.12 82 ARG A C 1
ATOM 579 O O . ARG A 1 82 ? -12.320 -0.084 6.495 1.00 90.12 82 ARG A O 1
ATOM 586 N N . GLY A 1 83 ? -10.302 -1.049 6.249 1.00 89.75 83 GLY A N 1
ATOM 587 C CA . GLY A 1 83 ? -10.163 -1.472 7.647 1.00 89.75 83 GLY A CA 1
ATOM 588 C C . GLY A 1 83 ? -10.202 -0.303 8.637 1.00 89.75 83 GLY A C 1
ATOM 589 O O . GLY A 1 83 ? -10.928 -0.353 9.629 1.00 89.75 83 GLY A O 1
ATOM 590 N N . VAL A 1 84 ? -9.495 0.793 8.334 1.00 88.69 84 VAL A N 1
ATOM 591 C CA . VAL A 1 84 ? -9.501 2.007 9.171 1.00 88.69 84 VAL A CA 1
ATOM 592 C C . VAL A 1 84 ? -10.896 2.630 9.244 1.00 88.69 84 VAL A C 1
ATOM 594 O O . VAL A 1 84 ? -11.355 2.993 10.328 1.00 88.69 84 VAL A O 1
ATOM 597 N N . ILE A 1 85 ? -11.586 2.744 8.109 1.00 91.50 85 ILE A N 1
ATOM 598 C CA . ILE A 1 85 ? -12.940 3.311 8.060 1.00 91.50 85 ILE A CA 1
ATOM 599 C C . ILE A 1 85 ? -13.911 2.429 8.852 1.00 91.50 85 ILE A C 1
ATOM 601 O O . ILE A 1 85 ? -14.627 2.938 9.715 1.00 91.50 85 ILE A O 1
ATOM 605 N N . ALA A 1 86 ? -13.891 1.113 8.635 1.00 92.81 86 ALA A N 1
ATOM 606 C CA . ALA A 1 86 ? -14.742 0.171 9.358 1.00 92.81 86 ALA A CA 1
ATOM 607 C C . ALA A 1 86 ? -14.513 0.235 10.879 1.00 92.81 86 ALA A C 1
ATOM 609 O O . ALA A 1 86 ? -15.473 0.286 11.649 1.00 92.81 86 ALA A O 1
ATOM 610 N N . ALA A 1 87 ? -13.253 0.316 11.321 1.00 93.06 87 ALA A N 1
ATOM 611 C CA . ALA A 1 87 ? -12.912 0.441 12.735 1.00 93.06 87 ALA A CA 1
ATOM 612 C C . ALA A 1 87 ? -13.454 1.740 13.356 1.00 93.06 87 ALA A C 1
ATOM 614 O O . ALA A 1 87 ? -13.9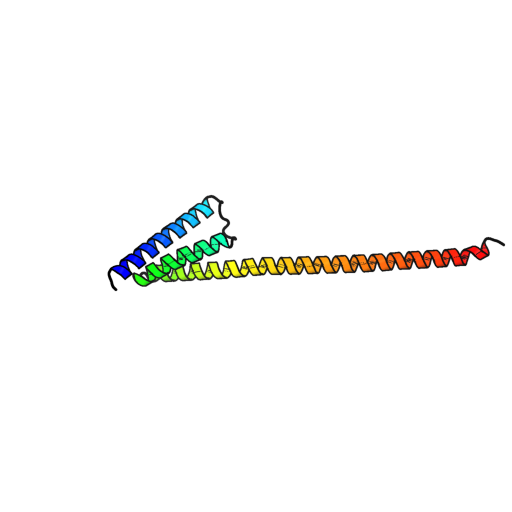96 1.712 14.464 1.00 93.06 87 ALA A O 1
ATOM 615 N N . ARG A 1 88 ? -13.359 2.866 12.635 1.00 93.12 88 ARG A N 1
ATOM 616 C CA . ARG A 1 88 ? -13.901 4.163 13.073 1.00 93.12 88 ARG A CA 1
ATOM 617 C C . ARG A 1 88 ? -15.424 4.135 13.181 1.00 93.12 88 ARG A C 1
ATOM 619 O O . ARG A 1 88 ? -15.966 4.566 14.196 1.00 93.12 88 ARG A O 1
ATOM 626 N N . LEU A 1 89 ? -16.105 3.569 12.186 1.00 95.75 89 LEU A N 1
ATOM 627 C CA . LEU A 1 89 ? -17.563 3.417 12.200 1.00 95.75 89 LEU A CA 1
ATOM 628 C C . LEU A 1 89 ? -18.023 2.516 13.356 1.00 95.75 89 LEU A C 1
ATOM 630 O O . LEU A 1 89 ? -18.962 2.858 14.075 1.00 95.75 89 LEU A O 1
ATOM 634 N N . ALA A 1 90 ? -17.324 1.405 13.598 1.00 95.62 90 ALA A N 1
ATOM 635 C CA . ALA A 1 90 ? -17.610 0.517 14.721 1.00 95.62 90 ALA A CA 1
ATOM 636 C C . ALA A 1 90 ? -17.357 1.191 16.083 1.00 95.62 90 ALA A C 1
ATOM 638 O O . ALA A 1 90 ? -18.124 0.987 17.025 1.00 95.62 90 ALA A O 1
ATOM 639 N N . ALA A 1 91 ? -16.300 2.000 16.210 1.00 95.69 91 ALA A N 1
ATOM 640 C CA . ALA A 1 91 ? -16.018 2.768 17.423 1.00 95.69 91 ALA A CA 1
ATOM 641 C C . ALA A 1 91 ? -17.122 3.796 17.722 1.00 95.69 91 ALA A C 1
ATOM 643 O O . ALA A 1 91 ? -17.611 3.849 18.851 1.00 95.69 91 ALA A O 1
ATOM 644 N N . GLU A 1 92 ? -17.577 4.536 16.710 1.00 96.44 92 GLU A N 1
ATOM 645 C CA . GLU A 1 92 ? -18.664 5.509 16.858 1.00 96.44 92 GLU A CA 1
ATOM 646 C C . GLU A 1 92 ? -19.997 4.826 17.204 1.00 96.44 92 GLU A C 1
ATOM 648 O O . GLU A 1 92 ? -20.700 5.249 18.123 1.00 96.44 92 GLU A O 1
ATOM 653 N N . ALA A 1 93 ? -20.321 3.704 16.553 1.00 95.75 93 ALA A N 1
ATOM 654 C CA . ALA A 1 93 ? -21.509 2.917 16.880 1.00 95.75 93 ALA A CA 1
ATOM 655 C C . ALA A 1 93 ? -21.483 2.402 18.333 1.00 95.75 93 ALA A C 1
ATOM 657 O O . ALA A 1 93 ? -22.493 2.480 19.039 1.00 95.75 93 ALA A O 1
ATOM 658 N N . ARG A 1 94 ? -20.324 1.922 18.810 1.00 96.25 94 ARG A N 1
ATOM 659 C CA . ARG A 1 94 ? -20.126 1.513 20.213 1.00 96.25 94 ARG A CA 1
ATOM 660 C C . ARG A 1 94 ? -20.319 2.682 21.177 1.00 96.25 94 ARG A C 1
ATOM 662 O O . ARG A 1 94 ? -21.027 2.530 22.172 1.00 96.25 94 ARG A O 1
ATOM 669 N N . ARG A 1 95 ? -19.757 3.854 20.863 1.00 96.44 95 ARG A N 1
ATOM 670 C CA . ARG A 1 95 ? -19.911 5.073 21.671 1.00 96.44 95 ARG A CA 1
ATOM 671 C C . ARG A 1 95 ? -21.376 5.492 21.783 1.00 96.44 95 ARG A C 1
ATOM 673 O O . ARG A 1 95 ? -21.858 5.717 22.889 1.00 96.44 95 ARG A O 1
ATOM 680 N N . ARG A 1 96 ? -22.109 5.520 20.666 1.00 96.12 96 ARG A N 1
ATOM 681 C CA . ARG A 1 96 ? -23.545 5.848 20.645 1.00 96.12 96 ARG A CA 1
ATOM 682 C C . ARG A 1 96 ? -24.378 4.879 21.481 1.00 96.12 96 ARG A C 1
ATOM 684 O O . ARG A 1 96 ? -25.213 5.321 22.264 1.00 96.12 96 ARG A O 1
ATOM 691 N N . ARG A 1 97 ? -24.124 3.570 21.365 1.00 96.06 97 ARG A N 1
ATOM 692 C CA . ARG A 1 97 ? -24.805 2.547 22.182 1.00 96.06 97 ARG A CA 1
ATOM 693 C C . ARG A 1 97 ? -24.544 2.743 23.675 1.00 96.06 97 ARG A C 1
ATOM 695 O O . ARG A 1 97 ? -25.484 2.659 24.459 1.00 96.06 97 ARG A O 1
ATOM 702 N N . ARG A 1 98 ? -23.300 3.054 24.060 1.00 96.50 98 ARG A N 1
ATOM 703 C CA . ARG A 1 98 ? -22.934 3.335 25.457 1.00 96.50 98 ARG A CA 1
ATOM 704 C C . ARG A 1 98 ? -23.680 4.554 26.001 1.00 96.50 98 ARG A C 1
ATOM 706 O O . ARG A 1 98 ? -24.311 4.447 27.044 1.00 96.50 98 ARG A O 1
ATOM 713 N N . LEU A 1 99 ? -23.688 5.667 25.263 1.00 96.62 99 LEU A N 1
ATOM 714 C CA . LEU A 1 99 ? -24.409 6.884 25.661 1.00 96.62 99 LEU A CA 1
ATOM 715 C C . LEU A 1 99 ? -25.922 6.653 25.777 1.00 96.62 99 LEU A C 1
ATOM 717 O O . LEU A 1 99 ? -26.543 7.118 26.729 1.00 96.62 99 LEU A O 1
ATOM 721 N N . ALA A 1 100 ? -26.518 5.899 24.849 1.00 95.81 100 ALA A N 1
ATOM 722 C CA . ALA A 1 100 ? -27.933 5.538 24.923 1.00 95.81 100 ALA A CA 1
ATOM 723 C C . ALA A 1 100 ? -28.244 4.657 26.148 1.00 95.81 100 ALA A C 1
ATOM 725 O O . ALA A 1 100 ? -29.268 4.854 26.803 1.00 95.81 100 ALA A O 1
ATOM 726 N N . GLY A 1 101 ? -27.357 3.713 26.481 1.00 96.50 101 GLY A N 1
ATOM 727 C CA . GLY A 1 101 ? -27.459 2.896 27.693 1.00 96.50 101 GLY A CA 1
ATOM 728 C C . GLY A 1 101 ? -27.361 3.730 28.972 1.00 96.50 101 GLY A C 1
ATOM 729 O O . GLY A 1 101 ? -28.203 3.597 29.856 1.00 96.50 101 GLY A O 1
ATOM 730 N N . GLU A 1 102 ? -26.392 4.646 29.043 1.00 96.69 102 GLU A N 1
ATOM 731 C CA . GLU A 1 102 ? -26.212 5.562 30.177 1.00 96.69 102 GLU A CA 1
ATOM 732 C C . GLU A 1 102 ? -27.410 6.502 30.359 1.00 96.69 102 GLU A C 1
ATOM 734 O O . GLU A 1 102 ? -27.885 6.685 31.480 1.00 96.69 102 GLU A O 1
ATOM 739 N N . ALA A 1 103 ? -27.935 7.072 29.271 1.00 95.19 103 ALA A N 1
ATOM 740 C CA . ALA A 1 103 ? -29.118 7.928 29.313 1.00 95.19 103 ALA A CA 1
ATOM 741 C C . ALA A 1 103 ? -30.341 7.167 29.845 1.00 95.19 103 ALA A C 1
ATOM 743 O O . ALA A 1 103 ? -31.031 7.657 30.738 1.00 95.19 103 ALA A O 1
ATOM 744 N N . ARG A 1 104 ? -30.572 5.938 29.360 1.00 95.00 104 ARG A N 1
ATOM 745 C CA . ARG A 1 104 ? -31.650 5.069 29.856 1.00 95.00 104 ARG A CA 1
ATOM 746 C C . ARG A 1 104 ? -31.483 4.749 31.341 1.00 95.00 104 ARG A C 1
ATOM 748 O O . ARG A 1 104 ? -32.433 4.926 32.094 1.00 95.00 104 ARG A O 1
ATOM 755 N N . ALA A 1 105 ? -30.282 4.367 31.774 1.00 94.75 105 ALA A N 1
ATOM 756 C CA . ALA A 1 105 ? -30.005 4.067 33.179 1.00 94.75 105 ALA A CA 1
ATOM 757 C C . ALA A 1 105 ? -30.261 5.277 34.097 1.00 94.75 105 ALA A C 1
ATOM 759 O O . ALA A 1 105 ? -30.860 5.131 35.162 1.00 94.75 105 ALA A O 1
ATOM 760 N N . ARG A 1 106 ? -29.870 6.486 33.666 1.00 94.38 106 ARG A N 1
ATOM 761 C CA . ARG A 1 106 ? -30.140 7.731 34.405 1.00 94.38 106 ARG A CA 1
ATOM 762 C C . ARG A 1 106 ? -31.631 8.023 34.526 1.00 94.38 106 ARG A C 1
ATOM 764 O O . ARG A 1 106 ? -32.076 8.414 35.601 1.00 94.38 106 ARG A O 1
ATOM 771 N N . LEU A 1 107 ? -32.396 7.826 33.452 1.00 94.75 107 LEU A N 1
ATOM 772 C CA . LEU A 1 107 ? -33.847 8.018 33.470 1.00 94.75 107 LEU A CA 1
ATOM 773 C C . LEU A 1 107 ? -34.530 7.022 34.411 1.00 94.75 107 LEU A C 1
ATOM 775 O O . LEU A 1 107 ? -35.383 7.426 35.198 1.00 94.75 107 LEU A O 1
ATOM 779 N N . THR A 1 108 ? -34.125 5.750 34.392 1.00 95.19 108 THR A N 1
ATOM 780 C CA . THR A 1 108 ? -34.653 4.733 35.313 1.00 95.19 108 THR A CA 1
ATOM 781 C C . THR A 1 108 ? -34.332 5.074 36.765 1.00 95.19 108 THR A C 1
ATOM 783 O O . THR A 1 108 ? -35.242 5.138 37.584 1.00 95.19 108 THR A O 1
ATOM 786 N N . ALA A 1 109 ? -33.080 5.417 37.077 1.00 93.19 109 ALA A N 1
ATOM 787 C CA . ALA A 1 109 ? -32.699 5.828 38.427 1.00 93.19 109 ALA A CA 1
ATOM 788 C C . ALA A 1 109 ? -33.437 7.100 38.887 1.00 93.19 109 ALA A C 1
ATOM 790 O O . ALA A 1 109 ? -33.843 7.204 40.042 1.00 93.19 109 ALA A O 1
ATOM 791 N N . GLY A 1 110 ? -33.628 8.074 37.991 1.00 93.81 110 GLY A N 1
ATOM 792 C CA . GLY A 1 110 ? -34.394 9.289 38.271 1.00 93.81 110 GLY A CA 1
ATOM 793 C C . GLY A 1 110 ? -35.867 8.998 38.563 1.00 93.81 110 GLY A C 1
ATOM 794 O O . GLY A 1 110 ? -36.410 9.522 39.535 1.00 93.81 110 GLY A O 1
ATOM 795 N N . ARG A 1 111 ? -36.490 8.120 37.768 1.00 93.69 111 ARG A N 1
ATOM 796 C CA . ARG A 1 111 ? -37.859 7.640 37.992 1.00 93.69 111 ARG A CA 1
ATOM 797 C C . ARG A 1 111 ? -37.982 6.952 39.347 1.00 93.69 111 ARG A C 1
ATOM 799 O O . ARG A 1 111 ? -38.873 7.298 40.111 1.00 93.69 111 ARG A O 1
ATOM 806 N N . ASP A 1 112 ? -37.085 6.025 39.658 1.00 92.81 112 ASP A N 1
ATOM 807 C CA . ASP A 1 112 ? -37.161 5.247 40.895 1.00 92.81 112 ASP A CA 1
ATOM 808 C C . ASP A 1 112 ? -36.991 6.154 42.131 1.00 92.81 112 ASP A C 1
ATOM 810 O O . ASP A 1 112 ? -37.733 6.025 43.103 1.00 92.81 112 ASP A O 1
ATOM 814 N N . ARG A 1 113 ? -36.110 7.166 42.061 1.00 91.62 113 ARG A N 1
ATOM 815 C CA . ARG A 1 113 ? -35.984 8.207 43.101 1.00 91.62 113 ARG A CA 1
ATOM 816 C C . ARG A 1 113 ? -37.245 9.057 43.255 1.00 91.62 113 ARG A C 1
ATOM 818 O O . ARG A 1 113 ? -37.615 9.399 44.374 1.00 91.62 113 ARG A O 1
ATOM 825 N N . LEU A 1 114 ? -37.885 9.441 42.149 1.00 89.69 114 LEU A N 1
ATOM 826 C CA . LEU A 1 114 ? -39.139 10.200 42.186 1.00 89.69 114 LEU A CA 1
ATOM 827 C C . LEU A 1 114 ? -40.258 9.381 42.832 1.00 89.69 114 LEU A C 1
ATOM 829 O O . LEU A 1 114 ? -40.942 9.894 43.710 1.00 89.69 114 LEU A O 1
ATOM 833 N N . VAL A 1 115 ? -40.394 8.109 42.450 1.00 91.19 115 VAL A N 1
ATOM 834 C CA . VAL A 1 115 ? -41.373 7.186 43.040 1.00 91.19 115 VAL A CA 1
ATOM 835 C C . VAL A 1 115 ? -41.132 7.014 44.541 1.00 91.19 115 VAL A C 1
ATOM 837 O O . VAL A 1 115 ? -42.089 7.055 45.310 1.00 91.19 115 VAL A O 1
ATOM 840 N N . HIS A 1 116 ? -39.871 6.870 44.968 1.00 87.06 116 HIS A N 1
ATOM 841 C CA . HIS A 1 116 ? -39.528 6.778 46.389 1.00 87.06 116 HIS A CA 1
ATOM 842 C C . HIS A 1 116 ? -39.967 8.024 47.168 1.00 87.06 116 HIS A C 1
ATOM 844 O O . HIS A 1 116 ? -40.676 7.891 48.160 1.00 87.06 116 HIS A O 1
ATOM 850 N N . ARG A 1 117 ? -39.635 9.229 46.675 1.00 86.06 117 ARG A N 1
ATOM 851 C CA . ARG A 1 117 ? -40.028 10.494 47.325 1.00 86.06 117 ARG A CA 1
ATOM 852 C C . ARG A 1 117 ? -41.538 10.657 47.440 1.00 86.06 117 ARG A C 1
ATOM 854 O O . ARG A 1 117 ? -42.035 10.945 48.518 1.00 86.06 117 ARG A O 1
ATOM 861 N N . VAL A 1 118 ? -42.276 10.404 46.356 1.00 88.75 118 VAL A N 1
ATOM 862 C CA . VAL A 1 118 ? -43.747 10.495 46.371 1.00 88.75 118 VAL A CA 1
ATOM 863 C C . VAL A 1 118 ? -44.347 9.546 47.415 1.00 88.75 118 VAL A C 1
ATOM 865 O O . VAL A 1 118 ? -45.315 9.895 48.086 1.00 88.75 118 VAL A O 1
ATOM 868 N N . ARG A 1 119 ? -43.770 8.348 47.577 1.00 85.94 119 ARG A N 1
ATOM 869 C CA . ARG A 1 119 ? -44.220 7.369 48.572 1.00 85.94 119 ARG A CA 1
ATOM 870 C C . ARG A 1 119 ? -43.906 7.803 50.008 1.00 85.94 119 ARG A C 1
ATOM 872 O O . ARG A 1 119 ? -44.737 7.578 50.882 1.00 85.94 119 ARG A O 1
ATOM 879 N N . GLU A 1 120 ? -42.747 8.414 50.247 1.00 83.50 120 GLU A N 1
ATOM 880 C CA . GLU A 1 120 ? -42.383 8.996 51.548 1.00 83.50 120 GLU A CA 1
ATOM 881 C C . GLU A 1 120 ? -43.309 10.162 51.922 1.00 83.50 120 GLU A C 1
ATOM 883 O O . GLU A 1 120 ? -43.876 10.169 53.016 1.00 83.50 120 GLU A O 1
ATOM 888 N N . ASP A 1 121 ? -43.542 11.091 50.990 1.00 83.81 121 ASP A N 1
ATOM 889 C CA . ASP A 1 121 ? -44.424 12.247 51.188 1.00 83.81 121 ASP A CA 1
ATOM 890 C C . ASP A 1 121 ? -45.873 11.819 51.478 1.00 83.81 121 ASP A C 1
ATOM 892 O O . ASP A 1 121 ? -46.543 12.401 52.331 1.00 83.81 121 ASP A O 1
ATOM 896 N N . ALA A 1 122 ? -46.356 10.761 50.817 1.00 80.44 122 ALA A N 1
ATOM 897 C CA . ALA A 1 122 ? -47.687 10.200 51.054 1.00 80.44 122 ALA A CA 1
ATOM 898 C C . ALA A 1 122 ? -47.821 9.476 52.410 1.00 80.44 122 ALA A C 1
ATOM 900 O O . ALA A 1 122 ? -48.930 9.369 52.933 1.00 80.44 122 ALA A O 1
ATOM 901 N N . ALA A 1 123 ? -46.722 8.980 52.989 1.00 73.50 123 ALA A N 1
ATOM 902 C CA . ALA A 1 123 ? -46.710 8.305 54.291 1.00 73.50 123 ALA A CA 1
ATOM 903 C C . ALA A 1 123 ? -46.566 9.281 55.478 1.00 73.50 123 ALA A C 1
ATOM 905 O O . ALA A 1 123 ? -46.998 8.973 56.591 1.00 73.50 123 ALA A O 1
ATOM 906 N N . ALA A 1 124 ? -46.011 10.475 55.245 1.00 67.44 124 ALA A N 1
ATOM 907 C CA . ALA A 1 124 ? -45.794 11.513 56.257 1.00 67.44 124 ALA A CA 1
ATOM 908 C C . ALA A 1 124 ? -47.047 11.966 57.058 1.00 67.44 124 ALA A C 1
ATOM 910 O O . ALA A 1 124 ? -46.897 12.264 58.247 1.00 67.44 124 ALA A O 1
ATOM 911 N N . PRO A 1 125 ? -48.282 12.006 56.507 1.00 61.88 125 PRO A N 1
ATOM 912 C CA . PRO A 1 125 ? -49.466 12.447 57.254 1.00 61.88 125 PRO A CA 1
ATOM 913 C C . PRO A 1 125 ? -49.960 11.453 58.319 1.00 61.88 125 PRO A C 1
ATOM 915 O O . PRO A 1 125 ? -50.674 11.859 59.233 1.00 61.88 125 PRO A O 1
ATOM 918 N N . LEU A 1 126 ? -49.602 10.166 58.222 1.00 58.41 126 LEU A N 1
ATOM 919 C CA . LEU A 1 126 ? -50.109 9.116 59.121 1.00 58.41 126 LEU A CA 1
ATOM 920 C C . LEU A 1 126 ? -49.282 8.950 60.405 1.00 58.41 126 LEU A C 1
ATOM 922 O O . LEU A 1 126 ? -49.773 8.363 61.359 1.00 58.41 126 LEU A O 1
ATOM 926 N N . ALA A 1 127 ? -48.061 9.493 60.457 1.00 55.44 127 ALA A N 1
ATOM 927 C CA . ALA A 1 127 ? -47.181 9.413 61.629 1.00 55.44 127 ALA A CA 1
ATOM 928 C C . ALA A 1 127 ? -47.402 10.541 62.662 1.00 55.44 127 ALA A C 1
ATOM 930 O O . ALA A 1 127 ? -46.764 10.545 63.711 1.00 55.44 127 ALA A O 1
ATOM 931 N N . ARG A 1 128 ? -48.272 11.521 62.368 1.00 55.00 128 ARG A N 1
ATOM 932 C CA . ARG A 1 128 ? -48.612 12.648 63.265 1.00 55.00 128 ARG A CA 1
ATOM 933 C C . ARG A 1 128 ? -49.954 12.477 63.998 1.00 55.00 128 ARG A C 1
ATOM 935 O O . ARG A 1 128 ? -50.497 13.469 64.482 1.00 55.00 128 ARG A O 1
ATOM 942 N N . ARG A 1 129 ? -50.501 11.263 64.064 1.00 49.47 129 ARG A N 1
ATOM 943 C CA . ARG A 1 129 ? -51.679 10.939 64.882 1.00 49.47 129 ARG A CA 1
ATOM 944 C C . ARG A 1 129 ? -51.328 9.933 65.959 1.00 49.47 129 ARG A C 1
ATOM 946 O O . ARG A 1 129 ? -50.505 9.045 65.658 1.00 49.47 129 ARG A O 1
#

Secondary structure (DSSP, 8-state):
--HHHHHHHHHHHHHHHHHHHHHHHHHHTTSS-TTSHHHHHHHHHHHHHHHHHHHHTT-HHHHHHHHHHHHHHHHHHHHHHHHHHHHHHHHHHHHHHHHHHHHHHHHHHHHHHHHHHHHHHHHGGGTT-

Foldseek 3Di:
DDPVVLVVLVCLQVVLVVLVVVLVVCVVVVVDPPLDLVSLVSQLSSLVSNLSSCVVVVVVVSNVVSVVSNVVSVVSVVVSVVVVVVVVVVVVVVVVVVVVVVVVVVVVVVVVVVVVVVVVVVCVVVVVD

Radius of gyration: 32.7 Å; chains: 1; bounding box: 70×25×96 Å

pLDDT: mean 92.49, std 8.82, range [49.47, 98.31]

InterPro domains:
  IPR058058 CBU_0592-like [NF047864] (10-77)
  IPR058058 CBU_0592-like [PF26604] (10-80)
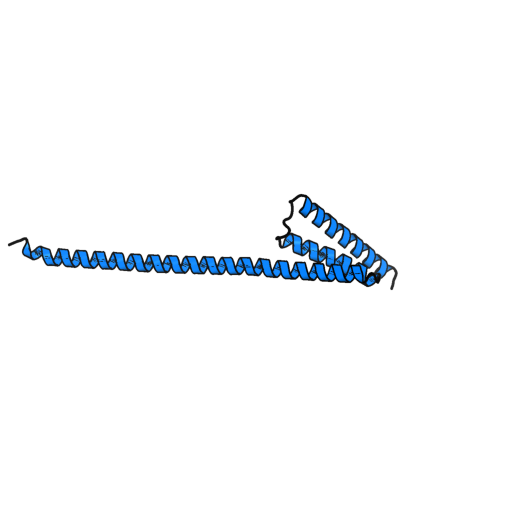
Organism: NCBI:txid527326